Protein AF-A0A3P1T849-F1 (afdb_monomer)

Sequence (122 aa):
MAIVFPDSTGLSNFAYCDAMELLEKIVAGRGTWSASVALECDHKAGELSLPGMRVSHRIFGEPLWPDPAEHIQTRIHQEHFRSPGDGPRKHLGESETLMSLDRAHLRHVRCREEFVTWLRER

Nearest PDB structures (foldseek):
  6a7v-assembly1_E  TM=5.547E-01  e=4.121E-02  Mycobacterium tuberculosis H37Rv
  1v96-assembly1_A  TM=6.298E-01  e=2.803E-01  Pyrococcus horikoshii
  5h4g-assembly1_A  TM=6.150E-01  e=2.328E-01  Pyrococcus horikoshii OT3
  3zvk-assembly1_B  TM=4.863E-01  e=2.328E-01  Rickettsia felis
  5sv2-assembly1_A-2  TM=5.380E-01  e=9.654E-01  Mycobacterium tuberculosis H37Rv

Foldseek 3Di:
DAEEEQALVLVLVCLVVVNLVVVLVVRVLRAEFAPLRLVVLVVCVPPVVRVSSPCVCVSHPDYDYDDPVLVVQLVVQVVVVDDPPDDPSPSSRNSSRVSVVVVDVHHYDDPDPNVVVVVVVD

pLDDT: mean 83.34, std 13.58, range [44.62, 94.81]

Mean predicted aligned error: 6.41 Å

Structure (mmCIF, N/CA/C/O backbone):
data_AF-A0A3P1T849-F1
#
_entry.id   AF-A0A3P1T849-F1
#
loop_
_atom_site.group_PDB
_atom_site.id
_atom_site.type_symbol
_atom_site.label_atom_id
_atom_site.label_alt_id
_atom_site.label_comp_id
_atom_site.label_asym_id
_atom_site.label_entity_id
_atom_site.label_seq_id
_atom_site.pdbx_PDB_ins_code
_atom_site.Cartn_x
_atom_site.Cartn_y
_atom_site.Cartn_z
_atom_site.occupancy
_atom_site.B_iso_or_equiv
_atom_site.auth_seq_id
_atom_site.auth_comp_id
_atom_site.auth_asym_id
_atom_site.auth_atom_id
_atom_site.pdbx_PDB_model_num
ATOM 1 N N . MET A 1 1 ? -15.841 -12.085 -5.155 1.00 57.00 1 MET A N 1
ATOM 2 C CA . MET A 1 1 ? -15.438 -10.833 -5.837 1.00 57.00 1 MET A CA 1
ATOM 3 C C . MET A 1 1 ? -14.844 -9.912 -4.784 1.00 57.00 1 MET A C 1
ATOM 5 O O . MET A 1 1 ? -15.530 -9.669 -3.796 1.00 57.00 1 MET A O 1
ATOM 9 N N . ALA A 1 2 ? -13.587 -9.496 -4.948 1.00 65.25 2 ALA A N 1
ATOM 10 C CA . ALA A 1 2 ? -12.832 -8.732 -3.950 1.00 65.25 2 ALA A CA 1
ATOM 11 C C . ALA A 1 2 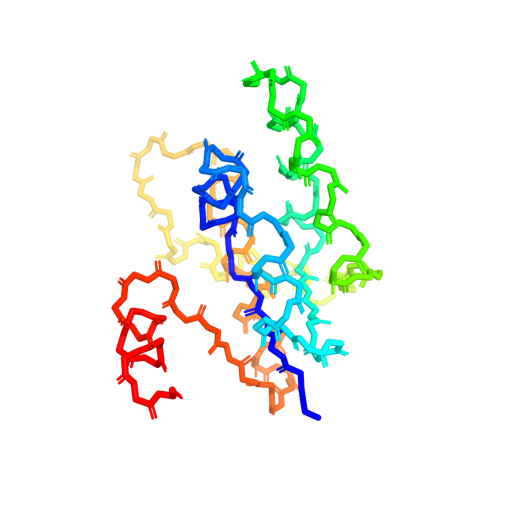? -12.590 -7.281 -4.405 1.00 65.25 2 ALA A C 1
ATOM 13 O O . ALA A 1 2 ? -12.603 -7.002 -5.607 1.00 65.25 2 ALA A O 1
ATOM 14 N N . ILE A 1 3 ? -12.417 -6.392 -3.427 1.00 71.44 3 ILE A N 1
ATOM 15 C CA . ILE A 1 3 ? -12.021 -4.989 -3.569 1.00 71.44 3 ILE A CA 1
ATOM 16 C C . ILE A 1 3 ? -10.499 -4.923 -3.474 1.00 71.44 3 ILE A C 1
ATOM 18 O O . ILE A 1 3 ? -9.951 -5.344 -2.458 1.00 71.44 3 ILE A O 1
ATOM 22 N N . VAL A 1 4 ? -9.840 -4.369 -4.491 1.00 69.69 4 VAL A N 1
ATOM 23 C CA . VAL A 1 4 ? -8.385 -4.147 -4.484 1.00 69.69 4 VAL A CA 1
ATOM 24 C C . VAL A 1 4 ? -8.075 -2.674 -4.216 1.00 69.69 4 VAL A C 1
ATOM 26 O O . VAL A 1 4 ? -8.656 -1.797 -4.866 1.00 69.69 4 VAL A O 1
ATOM 29 N N . PHE A 1 5 ? -7.168 -2.403 -3.273 1.00 73.62 5 PHE A N 1
ATOM 30 C CA . PHE A 1 5 ? -6.683 -1.050 -2.979 1.00 73.62 5 PHE A CA 1
ATOM 31 C C . PHE A 1 5 ? -5.421 -0.706 -3.787 1.00 73.62 5 PHE A C 1
ATOM 33 O O . PHE A 1 5 ? -4.437 -1.436 -3.679 1.00 73.62 5 PHE A O 1
ATOM 40 N N . PRO A 1 6 ? -5.431 0.405 -4.553 1.00 66.81 6 PRO A N 1
ATOM 41 C CA . PRO A 1 6 ? -4.354 0.729 -5.484 1.00 66.81 6 PRO A CA 1
ATOM 42 C C . PRO A 1 6 ? -3.154 1.439 -4.853 1.00 66.81 6 PRO A C 1
ATOM 44 O O . PRO A 1 6 ? -2.059 1.349 -5.392 1.00 66.81 6 PRO A O 1
ATOM 47 N N . ASP A 1 7 ? -3.322 2.155 -3.740 1.00 82.12 7 ASP A N 1
ATOM 48 C CA . ASP A 1 7 ? -2.222 2.883 -3.109 1.00 82.12 7 ASP A CA 1
ATOM 49 C C . ASP A 1 7 ? -2.322 2.914 -1.579 1.00 82.12 7 ASP A C 1
ATOM 51 O O . ASP A 1 7 ? -3.370 2.660 -0.977 1.00 82.12 7 ASP A O 1
ATOM 55 N N . SER A 1 8 ? -1.202 3.247 -0.936 1.00 85.81 8 SER A N 1
ATOM 56 C CA . SER A 1 8 ? -1.121 3.410 0.518 1.00 85.81 8 SER A CA 1
ATOM 57 C C . SER A 1 8 ? -1.574 4.797 0.999 1.00 85.81 8 SER A C 1
ATOM 59 O O . SER A 1 8 ? -1.631 5.045 2.206 1.00 85.81 8 SER A O 1
ATOM 61 N N . THR A 1 9 ? -1.857 5.741 0.095 1.00 86.75 9 THR A N 1
ATOM 62 C CA . THR A 1 9 ? -2.231 7.124 0.439 1.00 86.75 9 THR A CA 1
ATOM 63 C C . THR A 1 9 ? -3.645 7.179 0.999 1.00 86.75 9 THR A C 1
ATOM 65 O O . THR A 1 9 ? -3.856 7.788 2.048 1.00 86.75 9 THR A O 1
ATOM 68 N N . GLY A 1 10 ? -4.596 6.485 0.367 1.00 84.50 10 GLY A N 1
ATOM 69 C CA . GLY A 1 10 ? -5.954 6.352 0.899 1.00 84.50 10 GLY A CA 1
ATOM 70 C C . GLY A 1 10 ? -5.967 5.767 2.312 1.00 84.50 10 GLY A C 1
ATOM 71 O O . GLY A 1 10 ? -6.634 6.292 3.201 1.00 84.50 10 GLY A O 1
ATOM 72 N N . LEU A 1 11 ? -5.148 4.739 2.541 1.00 89.31 11 LEU A N 1
ATOM 73 C CA . LEU A 1 11 ? -4.993 4.088 3.846 1.00 89.31 11 LEU A CA 1
ATOM 74 C C . LEU A 1 11 ? -4.383 5.025 4.895 1.00 89.31 11 LEU A C 1
ATOM 76 O O . LEU A 1 11 ? -4.826 5.041 6.041 1.00 89.31 11 LEU A O 1
ATOM 80 N N . S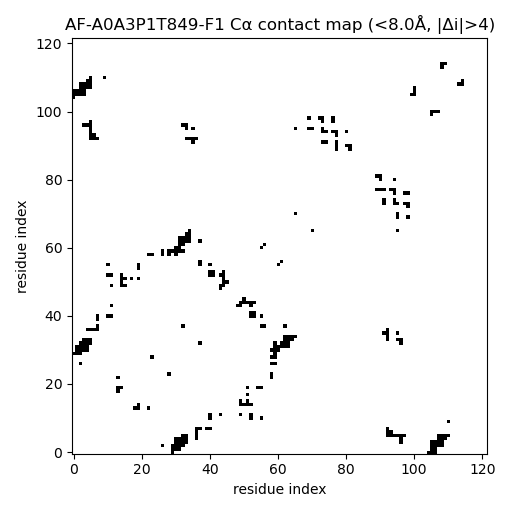ER A 1 12 ? -3.429 5.865 4.485 1.00 90.50 12 SER A N 1
ATOM 81 C CA . SER A 1 12 ? -2.832 6.881 5.363 1.00 90.50 12 SER A CA 1
ATOM 82 C C . SER A 1 12 ? -3.883 7.861 5.875 1.00 90.50 12 SER A C 1
ATOM 84 O O . SER A 1 12 ? -3.870 8.192 7.055 1.00 90.50 12 SER A O 1
ATOM 86 N N . ASN A 1 13 ? -4.838 8.270 5.034 1.00 89.81 13 ASN A N 1
ATOM 87 C CA . ASN A 1 13 ? -5.920 9.162 5.458 1.00 89.81 13 ASN A CA 1
ATOM 88 C C . ASN A 1 13 ? -6.801 8.516 6.536 1.00 89.81 13 ASN A C 1
ATOM 90 O O . ASN A 1 13 ? -7.117 9.163 7.532 1.00 89.81 13 ASN A O 1
ATOM 94 N N . PHE A 1 14 ? -7.152 7.233 6.381 1.00 91.38 14 PHE A N 1
ATOM 95 C CA . PHE A 1 14 ? -7.888 6.499 7.416 1.00 91.38 14 PHE A CA 1
ATOM 96 C C . PHE A 1 14 ? -7.115 6.421 8.724 1.00 91.38 14 PHE A C 1
ATOM 98 O O . PHE A 1 14 ? -7.687 6.663 9.784 1.00 91.38 14 PHE A O 1
ATOM 105 N N . ALA A 1 15 ? -5.820 6.124 8.650 1.00 92.06 15 ALA A N 1
ATOM 106 C CA . ALA A 1 15 ? -4.984 6.028 9.833 1.00 92.06 15 ALA A CA 1
ATOM 107 C C . ALA A 1 15 ? -4.791 7.394 10.522 1.00 92.06 15 ALA A C 1
ATOM 109 O O . ALA A 1 15 ? -4.817 7.454 11.747 1.00 92.06 15 ALA A O 1
ATOM 110 N N . TYR A 1 16 ? -4.669 8.496 9.772 1.00 92.88 16 TYR A N 1
ATOM 111 C CA . TYR A 1 16 ? -4.592 9.851 10.337 1.00 92.88 16 TYR A CA 1
ATOM 112 C C . TYR A 1 16 ? -5.877 10.288 11.041 1.00 92.88 16 TYR A C 1
ATOM 114 O O . TYR A 1 16 ? -5.817 11.018 12.027 1.00 92.88 16 TYR A O 1
ATOM 122 N N . CYS A 1 17 ? -7.032 9.852 10.542 1.00 92.19 17 CYS A N 1
ATOM 123 C CA . CYS A 1 17 ? -8.328 10.158 11.140 1.00 92.19 17 CYS A CA 1
ATOM 124 C C . CYS A 1 17 ? -8.763 9.147 12.213 1.00 92.19 17 CYS A C 1
ATOM 126 O O . CYS A 1 17 ? -9.916 9.198 12.631 1.00 92.19 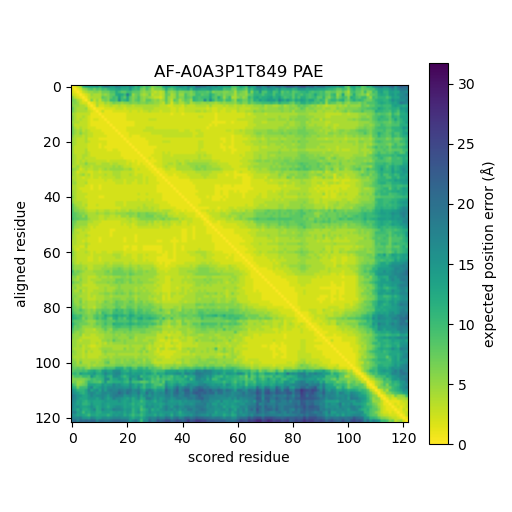17 CYS A O 1
ATOM 128 N N . ASP A 1 18 ? -7.887 8.219 12.616 1.00 93.00 18 ASP A N 1
ATOM 129 C CA . ASP A 1 18 ? -8.197 7.109 13.531 1.00 93.00 18 ASP A CA 1
ATOM 130 C C . ASP A 1 18 ? -9.445 6.302 13.108 1.00 93.00 18 ASP A C 1
ATOM 132 O O . ASP A 1 18 ? -10.240 5.812 13.906 1.00 93.00 18 ASP A O 1
ATOM 136 N N . ALA A 1 19 ? -9.643 6.180 11.794 1.00 92.75 19 ALA A N 1
ATOM 137 C CA . ALA A 1 19 ? -10.845 5.633 11.173 1.00 92.75 19 ALA A CA 1
ATOM 138 C C . ALA A 1 19 ? -10.621 4.224 10.589 1.00 92.75 19 ALA A C 1
ATOM 140 O O . ALA A 1 19 ? -11.363 3.781 9.710 1.00 92.75 19 ALA A O 1
ATOM 141 N N . MET A 1 20 ? -9.612 3.488 11.065 1.00 92.69 20 MET A N 1
ATOM 142 C CA . MET A 1 20 ? -9.295 2.143 10.556 1.00 92.69 20 MET A CA 1
ATOM 143 C C . MET A 1 20 ? -10.428 1.134 10.804 1.00 92.69 20 MET A C 1
ATOM 145 O O . MET A 1 20 ? -10.683 0.280 9.960 1.00 92.69 20 MET A O 1
ATOM 149 N N . GLU A 1 21 ? -11.174 1.261 11.904 1.00 92.88 21 GLU A N 1
ATOM 150 C CA . GLU A 1 21 ? -12.361 0.423 12.145 1.00 92.88 21 GLU A CA 1
ATOM 151 C C . GLU A 1 21 ? -13.492 0.699 11.146 1.00 92.88 21 GLU A C 1
ATOM 153 O O . GLU A 1 21 ? -14.235 -0.207 10.760 1.00 92.88 21 GLU A O 1
ATOM 158 N N . LEU A 1 22 ? -13.641 1.955 10.713 1.00 90.75 22 LEU A N 1
ATOM 159 C CA . LEU A 1 22 ? -14.594 2.308 9.666 1.00 90.75 22 LEU A CA 1
ATOM 160 C C . LEU A 1 22 ? -14.166 1.676 8.339 1.00 90.75 22 LEU A C 1
ATOM 162 O O . LEU A 1 22 ? -14.997 1.079 7.657 1.00 90.75 22 LEU A O 1
ATOM 166 N N . LEU A 1 23 ? -12.875 1.746 8.006 1.00 89.81 23 LEU A N 1
ATOM 167 C CA . LEU A 1 23 ? -12.329 1.074 6.831 1.00 89.81 23 LEU A CA 1
ATOM 168 C C . LEU A 1 23 ? -12.609 -0.438 6.866 1.00 89.81 23 LEU A C 1
ATOM 170 O O . LEU A 1 23 ? -13.074 -0.991 5.872 1.00 89.81 23 LEU A O 1
ATOM 174 N N . GLU A 1 24 ? -12.412 -1.092 8.013 1.00 91.00 24 GLU A N 1
ATOM 175 C CA . GLU A 1 24 ? -12.704 -2.519 8.204 1.00 91.00 24 GLU A CA 1
ATOM 176 C C . GLU A 1 24 ? -14.175 -2.850 7.901 1.00 91.00 24 GLU A C 1
ATOM 178 O O . GLU A 1 24 ? -14.470 -3.788 7.151 1.00 91.00 24 GLU A O 1
ATOM 183 N N . LYS A 1 25 ? -15.107 -2.024 8.393 1.00 89.75 25 LYS A N 1
ATOM 184 C CA . LYS A 1 25 ? -16.548 -2.156 8.112 1.00 89.75 25 LYS A CA 1
ATOM 185 C C . LYS A 1 25 ? -16.882 -1.958 6.634 1.00 89.75 25 LYS A C 1
ATOM 187 O O . LYS A 1 25 ? -17.738 -2.665 6.110 1.00 89.75 25 LYS A O 1
ATOM 192 N N . ILE A 1 26 ? -16.221 -1.017 5.959 1.00 85.19 26 ILE A N 1
ATOM 193 C CA . ILE A 1 26 ? -16.434 -0.739 4.530 1.00 85.19 26 ILE A CA 1
ATOM 194 C C . ILE A 1 26 ? -15.958 -1.912 3.672 1.00 85.19 26 ILE A C 1
ATOM 196 O O . ILE A 1 26 ? -16.669 -2.380 2.775 1.00 85.19 26 ILE A O 1
ATOM 200 N N . VAL A 1 27 ? -14.760 -2.408 3.974 1.00 87.12 27 VAL A N 1
ATOM 201 C CA . VAL A 1 27 ? -14.151 -3.549 3.292 1.00 87.12 27 VAL A CA 1
ATOM 202 C C . VAL A 1 27 ? -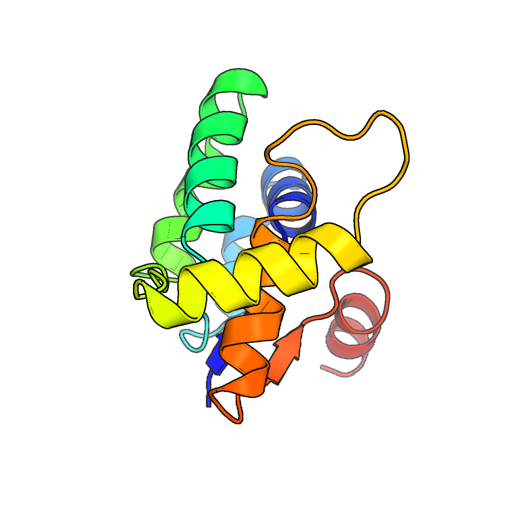14.974 -4.819 3.531 1.00 87.12 27 VAL A C 1
ATOM 204 O O . VAL A 1 27 ? -15.166 -5.612 2.602 1.00 87.12 27 VAL A O 1
ATOM 207 N N . ALA A 1 28 ? -15.527 -4.982 4.738 1.00 88.56 28 ALA A N 1
ATOM 208 C CA . ALA A 1 28 ? -16.438 -6.064 5.113 1.00 88.56 28 ALA A CA 1
ATOM 209 C C . ALA A 1 28 ? -15.891 -7.458 4.750 1.00 88.56 28 ALA A C 1
ATOM 211 O O . ALA A 1 28 ? -16.599 -8.280 4.167 1.00 88.56 28 ALA A O 1
ATOM 212 N N . GLY A 1 29 ? -14.598 -7.690 5.007 1.00 87.56 29 GLY A N 1
ATOM 213 C CA . GLY A 1 29 ? -13.914 -8.956 4.711 1.00 87.56 29 GLY A CA 1
ATOM 214 C C . GLY A 1 29 ? -13.739 -9.277 3.221 1.00 87.56 29 GLY A C 1
ATOM 215 O O . GLY A 1 29 ? -13.353 -10.389 2.875 1.00 87.56 29 GLY A O 1
ATOM 216 N N . ARG A 1 30 ? -14.029 -8.334 2.316 1.00 85.06 30 ARG A N 1
ATOM 217 C CA . ARG A 1 30 ? -13.885 -8.507 0.857 1.00 85.06 30 ARG A CA 1
ATOM 218 C C . ARG A 1 30 ? -12.652 -7.798 0.304 1.00 85.06 30 ARG A C 1
ATOM 220 O O . ARG A 1 30 ? -12.579 -7.562 -0.899 1.00 85.06 30 ARG A O 1
ATOM 227 N N . GLY A 1 31 ? -11.736 -7.401 1.176 1.00 85.62 31 GLY A N 1
A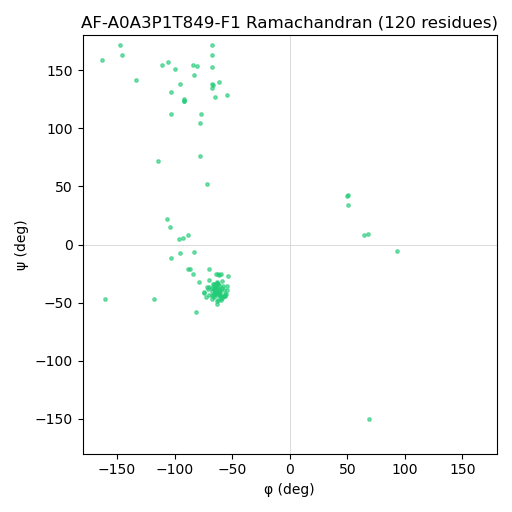TOM 228 C CA . GLY A 1 31 ? -10.541 -6.656 0.818 1.00 85.62 31 GLY A CA 1
ATOM 229 C C . GLY A 1 31 ? -9.433 -7.568 0.333 1.00 85.62 31 GLY A C 1
ATOM 230 O O . GLY A 1 31 ? -9.279 -8.687 0.808 1.00 85.62 31 GLY A O 1
ATOM 231 N N . THR A 1 32 ? -8.660 -7.057 -0.605 1.00 88.62 32 THR A N 1
ATOM 232 C CA . THR A 1 32 ? -7.321 -7.523 -0.925 1.00 88.62 32 THR A CA 1
ATOM 233 C C . THR A 1 32 ? -6.506 -6.311 -1.373 1.00 88.62 32 THR A C 1
ATOM 235 O O . THR A 1 32 ? -7.025 -5.198 -1.519 1.00 88.62 32 THR A O 1
ATOM 238 N N . TRP A 1 33 ? -5.212 -6.496 -1.546 1.00 91.25 33 TRP A N 1
ATOM 239 C CA . TRP A 1 33 ? -4.264 -5.422 -1.789 1.00 91.25 33 TRP A CA 1
ATOM 240 C C . TRP A 1 33 ? -2.973 -5.992 -2.352 1.00 91.25 33 TRP A C 1
ATOM 242 O O . TRP A 1 33 ? -2.697 -7.185 -2.213 1.00 91.25 33 TRP A O 1
ATOM 252 N N . SER A 1 34 ? -2.200 -5.143 -3.020 1.00 90.62 34 SER A N 1
ATOM 253 C CA . SER A 1 34 ? -0.938 -5.560 -3.609 1.00 90.62 34 SER A CA 1
ATOM 254 C C . SER A 1 34 ? 0.182 -5.601 -2.567 1.00 90.62 34 SER A C 1
ATOM 256 O O . SER A 1 34 ? 0.167 -4.859 -1.576 1.00 90.62 34 SER A O 1
ATOM 258 N N . ALA A 1 35 ? 1.184 -6.445 -2.809 1.00 91.38 35 ALA A N 1
ATOM 259 C CA . ALA A 1 35 ? 2.371 -6.533 -1.966 1.00 91.38 35 ALA A CA 1
ATOM 260 C C . ALA A 1 35 ? 3.074 -5.181 -1.781 1.00 91.38 35 ALA A C 1
ATOM 262 O O . ALA A 1 35 ? 3.487 -4.845 -0.669 1.00 91.38 35 ALA A O 1
ATOM 263 N N . SER A 1 36 ? 3.159 -4.361 -2.829 1.00 91.94 36 SER A N 1
ATOM 264 C CA . SER A 1 36 ? 3.767 -3.034 -2.725 1.00 91.94 36 SER A CA 1
ATOM 265 C C . SER A 1 36 ? 2.986 -2.098 -1.804 1.00 91.94 36 SER A C 1
ATOM 267 O O . SER A 1 36 ? 3.607 -1.389 -1.014 1.00 91.94 36 SER A O 1
ATOM 269 N N . VAL A 1 37 ? 1.648 -2.129 -1.826 1.00 91.06 37 VAL A N 1
ATOM 270 C CA . VAL A 1 37 ? 0.835 -1.330 -0.892 1.00 91.06 37 VAL A CA 1
ATOM 271 C C . VAL A 1 37 ? 1.052 -1.791 0.551 1.00 91.06 37 VAL A C 1
ATOM 273 O O . VAL A 1 37 ? 1.205 -0.946 1.436 1.00 91.06 37 VAL A O 1
ATOM 276 N N . ALA A 1 38 ? 1.132 -3.102 0.795 1.00 94.25 38 ALA A N 1
ATOM 277 C CA . ALA A 1 38 ? 1.420 -3.642 2.124 1.00 94.25 38 ALA A CA 1
ATOM 278 C C . ALA A 1 38 ? 2.778 -3.169 2.662 1.00 94.25 38 ALA A C 1
ATOM 280 O O . ALA A 1 38 ? 2.861 -2.632 3.771 1.00 94.25 38 ALA A O 1
ATOM 281 N N . LEU A 1 39 ? 3.825 -3.265 1.838 1.00 93.06 39 LEU A N 1
ATOM 282 C CA . LEU A 1 39 ? 5.171 -2.803 2.185 1.00 93.06 39 LEU A CA 1
ATOM 283 C C . LEU A 1 39 ? 5.223 -1.291 2.441 1.00 93.06 39 LEU A C 1
ATOM 285 O O . LEU A 1 39 ? 5.886 -0.837 3.377 1.00 93.06 39 LEU A O 1
ATOM 289 N N . GLU A 1 40 ? 4.517 -0.495 1.638 1.00 92.00 40 GLU A N 1
ATOM 290 C CA . GLU A 1 40 ? 4.411 0.948 1.861 1.00 92.00 40 GLU A CA 1
ATOM 291 C C . GLU A 1 40 ? 3.696 1.278 3.174 1.00 92.00 40 GLU A C 1
ATOM 293 O O . GLU A 1 40 ? 4.086 2.229 3.855 1.00 92.00 40 GLU A O 1
ATOM 298 N N . CYS A 1 41 ? 2.682 0.500 3.559 1.00 93.62 41 CYS A N 1
ATOM 299 C CA . CYS A 1 41 ? 1.996 0.690 4.834 1.00 93.62 41 CYS A CA 1
ATOM 300 C C . CYS A 1 41 ? 2.924 0.432 6.022 1.00 93.62 41 CYS A C 1
ATOM 302 O O . CYS A 1 41 ? 2.940 1.230 6.960 1.00 93.62 41 CYS A O 1
ATOM 304 N N . ASP A 1 42 ? 3.742 -0.621 5.967 1.00 93.69 42 ASP A N 1
ATOM 305 C CA . ASP A 1 42 ? 4.738 -0.896 7.006 1.00 93.69 42 ASP A CA 1
ATOM 306 C C . ASP A 1 42 ? 5.819 0.185 7.084 1.00 93.69 42 ASP A C 1
ATOM 308 O O . ASP A 1 42 ? 6.223 0.573 8.185 1.00 93.69 42 ASP A O 1
ATOM 312 N N . HIS A 1 43 ? 6.254 0.709 5.934 1.00 91.12 43 HIS A N 1
ATOM 313 C CA . HIS A 1 43 ? 7.212 1.812 5.880 1.00 91.12 43 HIS A CA 1
ATOM 314 C C . HIS A 1 43 ? 6.633 3.083 6.511 1.00 91.12 43 HIS A C 1
ATOM 316 O O . HIS A 1 43 ? 7.225 3.645 7.432 1.00 91.12 43 HIS A O 1
ATOM 322 N N . LYS A 1 44 ? 5.431 3.486 6.082 1.00 89.62 44 LYS A N 1
ATOM 323 C CA . LYS A 1 44 ? 4.731 4.671 6.595 1.00 89.62 44 LYS A CA 1
ATOM 324 C C . LYS A 1 44 ? 4.376 4.554 8.074 1.00 89.62 44 LYS A C 1
ATOM 326 O O . LYS A 1 44 ? 4.416 5.559 8.777 1.00 89.62 44 LYS A O 1
ATOM 331 N N . ALA A 1 45 ? 4.079 3.349 8.568 1.00 92.12 45 ALA A N 1
ATOM 332 C CA . ALA A 1 45 ? 3.838 3.125 9.990 1.00 92.12 45 ALA A CA 1
ATOM 333 C C . ALA A 1 45 ? 5.029 3.560 10.856 1.00 92.12 45 ALA A C 1
ATOM 335 O O . ALA A 1 45 ? 4.830 4.107 11.939 1.00 92.12 45 ALA A O 1
ATOM 336 N N . GLY A 1 46 ? 6.254 3.312 10.379 1.00 90.19 46 GLY A N 1
ATOM 337 C CA . GLY A 1 46 ? 7.483 3.750 11.036 1.00 90.19 46 GLY A CA 1
ATOM 338 C C . GLY A 1 46 ? 7.821 5.207 10.733 1.00 90.19 46 GLY A C 1
ATOM 339 O O . GLY A 1 46 ? 7.913 6.019 11.648 1.00 90.19 46 GLY A O 1
ATOM 340 N N . GLU A 1 47 ? 7.976 5.541 9.451 1.00 90.31 47 GLU A N 1
ATOM 341 C CA . GLU A 1 47 ? 8.454 6.851 8.988 1.00 90.31 47 GLU A CA 1
ATOM 342 C C . GLU A 1 47 ? 7.548 8.005 9.437 1.00 90.31 47 GLU A C 1
ATOM 344 O O . GLU A 1 47 ? 8.035 9.024 9.923 1.00 90.31 47 GLU A O 1
ATOM 349 N N . LEU A 1 48 ? 6.227 7.836 9.324 1.00 86.81 48 LEU A N 1
ATOM 350 C CA . LEU A 1 48 ? 5.246 8.871 9.661 1.00 86.81 48 LEU A CA 1
ATOM 351 C C . LEU A 1 48 ? 4.741 8.762 11.105 1.00 86.81 48 LEU A C 1
ATOM 353 O O . LEU A 1 48 ? 3.820 9.486 11.476 1.00 86.81 48 LEU A O 1
ATOM 357 N N . SER A 1 49 ? 5.311 7.855 11.912 1.00 89.19 49 SER A N 1
ATOM 358 C CA . SER A 1 49 ? 4.827 7.544 13.266 1.00 89.19 49 SER A CA 1
ATOM 359 C C . SER A 1 49 ? 3.317 7.262 13.301 1.00 89.19 49 SER A C 1
ATOM 361 O O . SER A 1 49 ? 2.603 7.713 14.195 1.00 89.19 49 SER A O 1
ATOM 363 N N . LEU A 1 50 ? 2.827 6.519 12.303 1.00 90.56 50 LEU A N 1
ATOM 364 C CA . LEU A 1 50 ? 1.405 6.270 12.076 1.00 90.56 50 LEU A CA 1
ATOM 365 C C . LEU A 1 50 ? 1.079 4.778 12.276 1.00 90.56 50 LEU A C 1
ATOM 367 O O . LEU A 1 50 ? 0.826 4.063 11.303 1.00 90.56 50 LEU A O 1
ATOM 371 N N . PRO A 1 51 ? 1.089 4.261 13.522 1.00 90.56 51 PRO A N 1
ATOM 372 C CA . PRO A 1 51 ? 0.968 2.825 13.796 1.00 90.56 51 PRO A CA 1
ATOM 373 C C . PRO A 1 51 ? -0.341 2.217 13.276 1.00 90.56 51 PRO A C 1
ATOM 375 O O . PRO A 1 51 ? -0.365 1.033 12.935 1.00 90.56 51 PRO A O 1
ATOM 378 N N . GLY A 1 52 ? -1.396 3.031 13.131 1.00 91.06 52 GLY A N 1
ATOM 379 C CA . GLY A 1 52 ? -2.670 2.641 12.521 1.00 91.06 52 GLY A CA 1
ATOM 380 C C . GLY A 1 52 ? -2.521 2.036 11.122 1.00 91.06 52 GLY A C 1
ATOM 381 O O . GLY A 1 52 ? -3.295 1.157 10.758 1.00 91.06 52 GLY A O 1
ATOM 382 N N . MET A 1 53 ? -1.468 2.386 10.375 1.00 93.81 53 MET A N 1
ATOM 383 C CA . MET A 1 53 ? -1.179 1.790 9.065 1.00 93.81 53 MET A CA 1
ATOM 384 C C . MET A 1 53 ? -0.997 0.268 9.122 1.00 93.81 53 MET A C 1
ATOM 386 O O . MET A 1 53 ? -1.381 -0.421 8.176 1.00 93.81 53 MET A O 1
ATOM 390 N N . ARG A 1 54 ? -0.484 -0.278 10.236 1.00 94.81 54 ARG A N 1
ATOM 391 C CA . ARG A 1 54 ? -0.309 -1.732 10.407 1.00 94.81 54 ARG A CA 1
ATOM 392 C C . ARG A 1 54 ? -1.633 -2.476 10.566 1.00 94.81 54 ARG A C 1
ATOM 394 O O . ARG A 1 54 ? -1.690 -3.666 10.276 1.00 94.81 54 ARG A O 1
ATOM 401 N N . VAL A 1 55 ? -2.707 -1.787 10.964 1.00 94.31 55 VAL A N 1
ATOM 402 C CA . VAL A 1 55 ? -4.058 -2.372 11.043 1.00 94.31 55 VAL A CA 1
ATOM 403 C C . VAL A 1 55 ? -4.546 -2.819 9.660 1.00 94.31 55 VAL A C 1
ATOM 405 O O . VAL A 1 55 ? -5.318 -3.770 9.568 1.00 94.31 55 VAL A O 1
ATOM 408 N N . SER A 1 56 ? -4.036 -2.217 8.579 1.00 93.31 56 SER A N 1
ATOM 409 C CA . SER A 1 56 ? -4.372 -2.591 7.198 1.00 93.31 56 SER A CA 1
ATOM 410 C C . SER A 1 56 ? -4.136 -4.078 6.910 1.00 93.31 56 SER A C 1
ATOM 412 O O . SER A 1 56 ? -4.960 -4.695 6.241 1.00 93.31 56 SER A O 1
ATOM 414 N N . HIS A 1 57 ? -3.095 -4.691 7.491 1.00 94.31 57 HIS A N 1
ATOM 415 C CA . HIS A 1 57 ? -2.835 -6.134 7.354 1.00 94.31 57 HIS A CA 1
ATOM 416 C C . HIS A 1 57 ? -3.997 -6.993 7.860 1.00 94.31 57 HIS A C 1
ATOM 418 O O . HIS A 1 57 ? -4.350 -7.992 7.242 1.00 94.31 57 HIS A O 1
ATOM 424 N N . ARG A 1 58 ? -4.652 -6.583 8.951 1.00 94.06 58 ARG A N 1
ATOM 425 C CA . ARG A 1 58 ? -5.840 -7.278 9.467 1.00 94.06 58 ARG A CA 1
ATOM 426 C C . ARG A 1 58 ? -7.050 -7.100 8.546 1.00 94.06 58 ARG A C 1
ATOM 428 O O . ARG A 1 58 ? -7.833 -8.029 8.396 1.00 94.06 58 ARG A O 1
ATOM 435 N N . ILE A 1 59 ? -7.201 -5.918 7.946 1.00 92.25 59 ILE A N 1
ATOM 436 C CA . ILE A 1 59 ? -8.365 -5.554 7.120 1.00 92.25 59 ILE A CA 1
ATOM 437 C C . ILE A 1 59 ? -8.327 -6.235 5.746 1.00 92.25 59 ILE A C 1
ATOM 439 O O . ILE A 1 59 ? -9.361 -6.688 5.252 1.00 92.25 59 ILE A O 1
ATOM 443 N N . PHE A 1 60 ? -7.150 -6.278 5.121 1.00 91.25 60 PHE A N 1
ATOM 444 C CA . PHE A 1 60 ? -6.977 -6.767 3.750 1.00 91.25 60 PHE A CA 1
ATOM 445 C C . PHE A 1 60 ? -6.378 -8.174 3.669 1.00 91.25 60 PHE A C 1
ATOM 447 O O . PHE A 1 60 ? -6.420 -8.783 2.602 1.00 91.25 60 PHE A O 1
ATOM 454 N N . GLY A 1 61 ? -5.864 -8.703 4.782 1.00 92.06 61 GLY A N 1
ATOM 455 C CA . GLY A 1 61 ? -5.280 -10.037 4.848 1.00 92.06 61 GLY A CA 1
ATOM 456 C C . GLY A 1 61 ? -3.965 -10.151 4.079 1.00 92.06 61 GLY A C 1
ATOM 457 O O . GLY A 1 61 ? -3.210 -9.185 3.953 1.00 92.06 61 GLY A O 1
ATOM 458 N N . GLU A 1 62 ? -3.692 -11.354 3.574 1.00 91.69 62 GLU A N 1
ATOM 459 C CA . GLU A 1 62 ? -2.461 -11.649 2.839 1.00 91.69 62 GLU A CA 1
ATOM 460 C C . GLU A 1 62 ? -2.405 -10.853 1.520 1.00 91.69 62 GLU A C 1
ATOM 462 O O . GLU A 1 62 ? -3.361 -10.900 0.734 1.00 91.69 62 GLU A O 1
ATOM 467 N N . PRO A 1 63 ? -1.316 -10.110 1.260 1.00 92.06 63 PRO A N 1
ATOM 468 C CA . PRO A 1 63 ? -1.165 -9.371 0.018 1.00 92.06 63 PRO A CA 1
ATOM 469 C C . PRO A 1 63 ? -1.003 -10.274 -1.208 1.00 92.06 63 PRO A C 1
ATOM 471 O O . PRO A 1 63 ? -0.472 -11.383 -1.153 1.00 92.06 63 PRO A O 1
ATOM 474 N N . LEU A 1 64 ? -1.419 -9.741 -2.355 1.00 89.25 64 LEU A N 1
ATOM 475 C CA . LEU A 1 64 ? -1.190 -10.353 -3.656 1.00 89.25 64 LEU A CA 1
ATOM 476 C C . LEU A 1 64 ? 0.255 -10.101 -4.082 1.00 89.25 64 LEU A C 1
ATOM 478 O O . LEU A 1 64 ? 0.653 -8.964 -4.355 1.00 89.25 64 LEU A O 1
ATOM 482 N N . TRP A 1 65 ? 1.025 -11.182 -4.135 1.00 89.69 65 TRP A N 1
ATOM 483 C CA . TRP A 1 65 ? 2.395 -11.174 -4.624 1.00 89.69 65 TRP A CA 1
ATOM 484 C C . TRP A 1 65 ? 2.417 -11.497 -6.117 1.00 89.69 65 TRP A C 1
ATOM 486 O O . TRP A 1 65 ? 1.930 -12.565 -6.493 1.00 89.69 65 TRP A O 1
ATOM 496 N N . PRO A 1 66 ? 2.988 -10.621 -6.962 1.00 86.69 66 PRO A N 1
ATOM 497 C CA . PRO A 1 66 ? 3.113 -10.911 -8.379 1.00 86.69 66 PRO A CA 1
ATOM 498 C C . PRO A 1 66 ? 4.102 -12.060 -8.623 1.00 86.69 66 PRO A C 1
ATOM 500 O O . PRO A 1 66 ? 5.213 -12.069 -8.084 1.00 86.69 66 PRO A O 1
ATOM 503 N N . ASP A 1 67 ? 3.722 -12.997 -9.486 1.00 89.81 67 ASP A N 1
ATOM 504 C CA . ASP A 1 67 ? 4.627 -13.968 -10.098 1.00 89.81 67 ASP A CA 1
ATOM 505 C C . ASP A 1 67 ? 5.617 -13.279 -11.076 1.00 89.81 67 ASP A C 1
ATOM 507 O O . ASP A 1 67 ? 5.496 -12.083 -11.363 1.00 89.81 67 ASP A O 1
ATOM 511 N N . PRO A 1 68 ? 6.642 -13.976 -11.605 1.00 90.31 68 PRO A N 1
ATOM 512 C CA . PRO A 1 68 ? 7.621 -13.342 -12.490 1.00 90.31 68 PRO A CA 1
ATOM 513 C C . PRO A 1 68 ? 7.032 -12.692 -13.754 1.00 90.31 68 PRO A C 1
ATOM 515 O O . PRO A 1 68 ? 7.529 -11.651 -14.186 1.00 90.31 68 PRO A O 1
ATOM 518 N N . ALA A 1 69 ? 5.985 -13.270 -14.353 1.00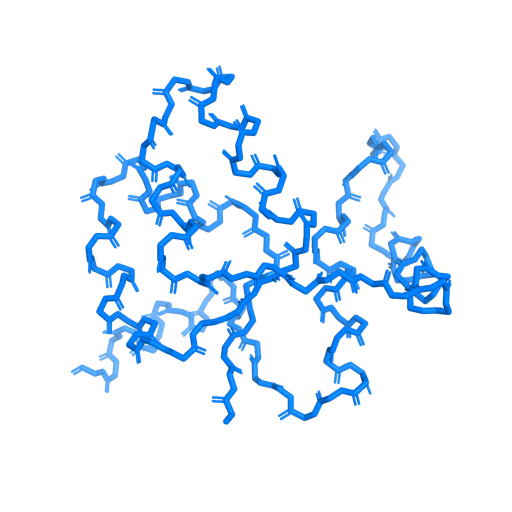 88.50 69 ALA A N 1
ATOM 519 C CA . ALA A 1 69 ? 5.341 -12.703 -15.538 1.00 88.50 69 ALA A CA 1
ATOM 520 C C . ALA A 1 69 ? 4.489 -11.481 -15.165 1.00 88.50 69 ALA A C 1
ATOM 522 O O . ALA A 1 69 ? 4.534 -10.450 -15.842 1.00 88.50 69 ALA A O 1
ATOM 523 N N . GLU A 1 70 ? 3.779 -11.569 -14.044 1.00 90.06 70 GLU A N 1
ATOM 524 C CA . GLU A 1 70 ? 3.044 -10.457 -13.442 1.00 90.06 70 GLU A CA 1
ATOM 525 C C . GLU A 1 70 ? 3.968 -9.302 -13.045 1.00 90.06 70 GLU A C 1
ATOM 527 O O . GLU A 1 70 ? 3.602 -8.134 -13.193 1.00 90.06 70 GLU A O 1
ATOM 532 N N . HIS A 1 71 ? 5.194 -9.595 -12.604 1.00 90.94 71 HIS A N 1
ATOM 533 C CA . HIS A 1 71 ? 6.183 -8.571 -12.288 1.00 90.94 71 HIS A CA 1
ATOM 534 C C . HIS A 1 71 ? 6.585 -7.782 -13.536 1.00 90.94 71 HIS A C 1
ATOM 536 O O . HIS A 1 71 ? 6.682 -6.558 -13.480 1.00 90.94 71 HIS A O 1
ATOM 542 N N . ILE A 1 72 ? 6.774 -8.455 -14.676 1.00 91.06 72 ILE A N 1
ATOM 543 C CA . ILE A 1 72 ? 7.080 -7.785 -15.948 1.00 91.06 72 ILE A CA 1
ATOM 544 C C . ILE A 1 72 ? 5.923 -6.864 -16.350 1.00 91.06 72 ILE A C 1
ATOM 546 O O . ILE A 1 72 ? 6.157 -5.691 -16.635 1.00 91.06 72 ILE A O 1
ATOM 550 N N . GLN A 1 73 ? 4.680 -7.355 -16.305 1.00 90.69 73 GLN A N 1
ATOM 551 C CA . GLN A 1 73 ? 3.499 -6.538 -16.622 1.00 90.69 73 GLN A CA 1
ATOM 552 C C . GLN A 1 73 ? 3.349 -5.347 -15.673 1.00 90.69 73 GLN A C 1
ATOM 554 O O . GLN A 1 73 ? 3.140 -4.219 -16.111 1.00 90.69 73 GLN A O 1
ATOM 559 N N . THR A 1 74 ? 3.575 -5.564 -14.377 1.00 91.44 74 THR A N 1
ATOM 560 C CA . THR A 1 74 ? 3.615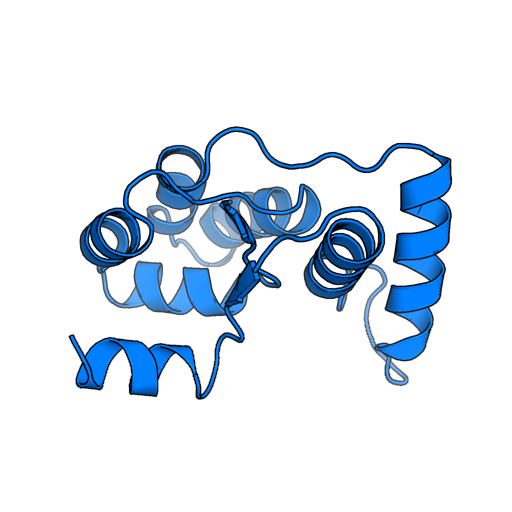 -4.497 -13.371 1.00 91.44 74 THR A CA 1
ATOM 561 C C . THR A 1 74 ? 4.626 -3.412 -13.747 1.00 91.44 74 THR A C 1
ATOM 563 O O . THR A 1 74 ? 4.324 -2.229 -13.619 1.00 91.44 74 THR A O 1
ATOM 566 N N . ARG A 1 75 ? 5.822 -3.773 -14.233 1.00 92.94 75 ARG A N 1
ATOM 567 C CA . ARG A 1 75 ? 6.823 -2.781 -14.664 1.00 92.94 75 ARG A CA 1
ATOM 568 C C . ARG A 1 75 ? 6.391 -2.016 -15.905 1.00 92.94 75 ARG A C 1
ATOM 570 O O . ARG A 1 75 ? 6.572 -0.803 -15.931 1.00 92.94 75 ARG A O 1
ATOM 577 N N . ILE A 1 76 ? 5.779 -2.692 -16.874 1.00 92.38 76 ILE A N 1
ATOM 578 C CA . ILE A 1 76 ? 5.226 -2.048 -18.072 1.00 92.38 76 ILE A CA 1
ATOM 579 C C . ILE A 1 76 ? 4.155 -1.022 -17.672 1.00 92.38 76 ILE A C 1
ATOM 581 O O . ILE A 1 76 ? 4.190 0.118 -18.135 1.00 92.38 76 ILE A O 1
ATOM 585 N N . HIS A 1 77 ? 3.240 -1.376 -16.765 1.00 91.31 77 HIS A N 1
ATOM 586 C CA . HIS A 1 77 ? 2.253 -0.433 -16.228 1.00 91.31 77 HIS A CA 1
ATOM 587 C C . HIS A 1 77 ? 2.912 0.725 -15.473 1.00 91.31 77 HIS A C 1
ATOM 589 O O . HIS A 1 77 ? 2.544 1.882 -15.668 1.00 91.31 77 HIS A O 1
ATOM 595 N N . GLN A 1 78 ? 3.936 0.439 -14.668 1.00 92.94 78 GLN A N 1
ATOM 596 C CA . GLN A 1 78 ? 4.650 1.461 -13.907 1.00 92.94 78 GLN A CA 1
ATOM 597 C C . GLN A 1 78 ? 5.324 2.492 -14.815 1.00 92.94 78 GLN A C 1
ATOM 599 O O . GLN A 1 78 ? 5.324 3.679 -14.495 1.00 92.94 78 GLN A O 1
ATOM 604 N N . GLU A 1 79 ? 5.879 2.069 -15.951 1.00 92.38 79 GLU A N 1
ATOM 605 C CA . GLU A 1 79 ? 6.449 2.986 -16.943 1.00 92.38 79 GLU A CA 1
ATOM 606 C C . GLU A 1 79 ? 5.407 3.942 -17.527 1.00 92.38 79 GLU A C 1
ATOM 608 O O . GLU A 1 79 ? 5.730 5.105 -17.750 1.00 92.38 79 GLU A O 1
ATOM 613 N N . HIS A 1 80 ? 4.157 3.501 -17.690 1.00 90.62 80 HIS A N 1
ATOM 614 C CA . HIS A 1 80 ? 3.074 4.367 -18.164 1.00 90.62 80 HIS A CA 1
ATOM 615 C C . HIS A 1 80 ? 2.650 5.421 -17.133 1.00 90.62 80 HIS A C 1
ATOM 617 O O . HIS A 1 80 ? 2.213 6.503 -17.519 1.00 90.62 80 HIS A O 1
ATOM 623 N N . PHE A 1 81 ? 2.763 5.129 -15.834 1.00 86.00 81 PHE A N 1
ATOM 624 C CA . PHE A 1 81 ? 2.380 6.071 -14.775 1.00 86.00 81 PHE A CA 1
ATOM 625 C C . PHE A 1 81 ? 3.488 7.043 -14.372 1.00 86.00 81 PHE A C 1
ATOM 627 O O . PHE A 1 81 ? 3.203 8.091 -13.794 1.00 86.00 81 PHE A O 1
ATOM 634 N N . ARG A 1 82 ? 4.749 6.713 -14.655 1.00 90.94 82 ARG A N 1
ATOM 635 C CA . ARG A 1 82 ? 5.895 7.522 -14.235 1.00 90.94 82 ARG A CA 1
ATOM 636 C C . ARG A 1 82 ? 5.943 8.875 -14.933 1.00 90.94 82 ARG A C 1
ATOM 638 O O . ARG A 1 82 ? 5.808 8.989 -16.148 1.00 90.94 82 ARG A O 1
ATOM 645 N N . SER A 1 83 ? 6.274 9.887 -14.147 1.00 90.81 83 SER A N 1
ATOM 646 C CA . SER A 1 83 ? 6.696 11.202 -14.611 1.00 90.81 83 SER A CA 1
ATOM 647 C C . SER A 1 83 ? 8.212 11.384 -14.432 1.00 90.81 83 SER A C 1
ATOM 649 O O . SER A 1 83 ? 8.832 10.721 -13.593 1.00 90.81 83 SER A O 1
ATOM 651 N N . PRO A 1 84 ? 8.854 12.288 -15.197 1.00 90.38 84 PRO A N 1
ATOM 652 C CA . PRO A 1 84 ? 10.260 12.619 -14.985 1.00 90.38 84 PRO A CA 1
ATOM 653 C C . PRO A 1 84 ? 10.533 13.046 -13.535 1.00 90.38 84 PRO A C 1
ATOM 655 O O . PRO A 1 84 ? 9.865 13.933 -13.009 1.00 90.38 84 PRO A O 1
ATOM 658 N N . GLY A 1 85 ? 11.533 12.428 -12.902 1.00 89.00 85 GLY A N 1
ATOM 659 C CA . GLY A 1 85 ? 11.908 12.693 -11.506 1.00 89.00 85 GLY A CA 1
ATOM 660 C C . GLY A 1 85 ? 11.260 11.767 -10.471 1.00 89.00 85 GLY A C 1
ATOM 661 O O . GLY A 1 85 ? 11.646 11.817 -9.303 1.00 89.00 85 GLY A O 1
ATOM 662 N N . ASP A 1 86 ? 10.337 10.890 -10.874 1.00 89.19 86 ASP A N 1
ATOM 663 C CA . ASP A 1 86 ? 9.758 9.905 -9.964 1.00 89.19 86 ASP A CA 1
ATOM 664 C C . ASP A 1 86 ? 10.781 8.861 -9.499 1.00 89.19 86 ASP A C 1
ATOM 666 O O . ASP A 1 86 ? 11.567 8.308 -10.272 1.00 89.19 86 ASP A O 1
ATOM 670 N N . GLY A 1 87 ? 10.739 8.555 -8.201 1.00 87.62 87 GLY A N 1
ATOM 671 C CA . GLY A 1 87 ? 11.583 7.530 -7.597 1.00 87.62 87 GLY A CA 1
ATOM 672 C C . GLY A 1 87 ? 11.237 6.107 -8.070 1.00 87.62 87 GLY A C 1
ATOM 673 O O . GLY A 1 87 ? 10.128 5.836 -8.532 1.00 87.62 87 GLY A O 1
ATOM 674 N N . PRO A 1 88 ? 12.142 5.132 -7.873 1.00 86.00 88 PRO A N 1
ATOM 675 C CA . PRO A 1 88 ? 12.014 3.784 -8.440 1.00 86.00 88 PRO A CA 1
ATOM 676 C C . PRO A 1 88 ? 10.775 2.999 -7.967 1.00 86.00 88 PRO A C 1
ATOM 678 O O . PRO A 1 88 ? 10.294 2.115 -8.681 1.00 86.00 88 PRO A O 1
ATOM 681 N N . ARG A 1 89 ? 10.247 3.313 -6.777 1.00 87.44 89 ARG A N 1
ATOM 682 C CA . ARG A 1 89 ? 9.054 2.670 -6.191 1.00 87.44 89 ARG A CA 1
ATOM 683 C C . ARG A 1 89 ? 7.750 3.431 -6.442 1.00 87.44 89 ARG A C 1
ATOM 685 O O . ARG A 1 89 ? 6.686 2.915 -6.128 1.00 87.44 89 ARG A O 1
ATOM 692 N N . LYS A 1 90 ? 7.810 4.636 -7.014 1.00 88.00 90 LYS A N 1
ATOM 693 C CA . LYS A 1 90 ? 6.617 5.444 -7.274 1.00 88.00 90 LYS A CA 1
ATOM 694 C C . LYS A 1 90 ? 5.673 4.705 -8.233 1.00 88.00 90 LYS A C 1
ATOM 696 O O . LYS A 1 90 ? 6.147 4.066 -9.172 1.00 88.00 90 LYS A O 1
ATOM 701 N N . HIS A 1 91 ? 4.366 4.777 -7.980 1.00 89.38 91 HIS A N 1
ATOM 702 C CA . HIS A 1 91 ? 3.302 4.125 -8.761 1.00 89.38 91 HIS A CA 1
ATOM 703 C C . HIS A 1 91 ? 3.315 2.587 -8.745 1.00 89.38 91 HIS A C 1
ATOM 705 O O . HIS A 1 91 ? 2.553 1.961 -9.480 1.00 89.38 91 HIS A O 1
ATOM 711 N N . LEU A 1 92 ? 4.151 1.942 -7.921 1.00 89.12 92 LEU A N 1
ATOM 712 C CA . LEU A 1 92 ? 4.280 0.483 -7.950 1.00 89.12 92 LEU A CA 1
ATOM 713 C C . LEU A 1 92 ? 3.007 -0.227 -7.460 1.00 89.12 92 LEU A C 1
ATOM 715 O O . LEU A 1 92 ? 2.550 -1.149 -8.128 1.00 89.12 92 LEU A O 1
ATOM 719 N N . GLY A 1 93 ? 2.388 0.242 -6.369 1.00 85.62 93 GLY A N 1
ATOM 720 C CA . GLY A 1 93 ? 1.115 -0.310 -5.881 1.00 85.62 93 GLY A CA 1
ATOM 721 C C . GLY A 1 93 ? -0.028 -0.191 -6.896 1.00 85.62 93 GLY A C 1
ATOM 722 O O . GLY A 1 93 ? -0.763 -1.152 -7.131 1.00 85.62 93 GLY A O 1
ATOM 723 N N . GLU A 1 94 ? -0.124 0.958 -7.573 1.00 87.06 94 GLU A N 1
ATOM 724 C CA . GLU A 1 94 ? -1.149 1.211 -8.595 1.00 87.06 94 GLU A CA 1
ATOM 725 C C . GLU A 1 94 ? -0.945 0.289 -9.805 1.00 87.06 94 GLU A C 1
ATOM 727 O O . GLU A 1 94 ? -1.904 -0.248 -10.359 1.00 87.06 94 GLU A O 1
ATOM 732 N N . SER A 1 95 ? 0.317 0.048 -10.165 1.00 90.62 95 SER A N 1
ATOM 733 C CA . SER A 1 95 ? 0.715 -0.817 -11.280 1.00 90.62 95 SER A CA 1
ATOM 734 C C . SER A 1 95 ? 0.453 -2.298 -11.009 1.00 90.62 95 SER A C 1
ATOM 736 O O . SER A 1 95 ? -0.056 -2.999 -11.884 1.00 90.62 95 SER A O 1
ATOM 738 N N . GLU A 1 96 ? 0.768 -2.779 -9.801 1.00 88.88 96 GLU A N 1
ATOM 739 C CA . GLU A 1 96 ? 0.463 -4.154 -9.375 1.00 88.88 96 GLU A CA 1
ATOM 740 C C . GLU A 1 96 ? -1.045 -4.379 -9.284 1.00 88.88 96 GLU A C 1
ATOM 742 O O . GLU A 1 96 ? -1.557 -5.439 -9.652 1.00 88.88 96 GLU A O 1
ATOM 747 N N . THR A 1 97 ? -1.767 -3.364 -8.814 1.00 86.38 97 THR A N 1
ATOM 748 C CA . THR A 1 97 ? -3.224 -3.408 -8.761 1.00 86.38 97 THR A CA 1
ATOM 749 C C . THR A 1 97 ? -3.803 -3.506 -10.163 1.00 86.38 97 THR A C 1
ATOM 751 O O . THR A 1 97 ? -4.602 -4.405 -10.402 1.00 86.38 97 THR A O 1
ATOM 754 N N . LEU A 1 98 ? -3.365 -2.666 -11.108 1.00 86.50 98 LEU A N 1
ATOM 755 C CA . LEU A 1 98 ? -3.812 -2.744 -12.502 1.00 86.50 98 LEU A CA 1
ATOM 756 C C . LEU A 1 98 ? -3.507 -4.112 -13.122 1.00 86.50 98 LEU A C 1
ATOM 758 O O . LEU A 1 98 ? -4.398 -4.730 -13.690 1.00 86.50 98 LEU A O 1
ATOM 762 N N . MET A 1 99 ? -2.296 -4.633 -12.920 1.00 89.25 99 MET A N 1
ATOM 763 C CA . MET A 1 99 ? -1.930 -5.975 -13.379 1.00 89.25 99 MET A CA 1
ATOM 764 C C . MET A 1 99 ? -2.883 -7.047 -12.821 1.00 89.25 99 MET A C 1
ATOM 766 O O . MET A 1 99 ? -3.370 -7.900 -13.565 1.00 89.25 99 MET A O 1
ATOM 770 N N . SER A 1 100 ? -3.210 -6.970 -11.528 1.00 83.75 100 SER A N 1
ATOM 771 C CA . SER A 1 100 ? -4.138 -7.912 -10.888 1.00 83.75 100 SER A CA 1
ATOM 772 C C . SER A 1 100 ? -5.551 -7.818 -11.481 1.00 83.75 100 SER A C 1
ATOM 774 O O . SER A 1 100 ? -6.235 -8.834 -11.599 1.00 83.75 100 SER A O 1
ATOM 776 N N . LEU A 1 101 ? -5.992 -6.615 -11.871 1.00 82.38 101 LEU A N 1
ATOM 777 C CA . LEU A 1 101 ? -7.272 -6.383 -12.554 1.00 82.38 101 LEU A CA 1
ATOM 778 C C . LEU A 1 101 ? -7.266 -6.893 -14.001 1.00 82.38 101 LEU A C 1
ATOM 780 O O . LEU A 1 101 ? -8.273 -7.417 -14.469 1.00 82.38 101 LEU A O 1
ATOM 784 N N . ASP A 1 102 ? -6.150 -6.768 -14.714 1.00 83.44 102 ASP A N 1
ATOM 785 C CA . ASP A 1 102 ? -6.041 -7.294 -16.077 1.00 83.44 102 ASP A CA 1
ATOM 786 C C . ASP A 1 102 ? -6.118 -8.824 -16.080 1.00 83.44 102 ASP A C 1
ATOM 788 O O . ASP A 1 102 ? -6.720 -9.430 -16.970 1.00 83.44 102 ASP A O 1
ATOM 792 N N . ARG A 1 103 ? -5.555 -9.463 -15.046 1.00 79.38 103 ARG A N 1
ATOM 793 C CA . ARG A 1 103 ? -5.586 -10.921 -14.894 1.00 79.38 103 ARG A CA 1
ATOM 794 C C . ARG A 1 103 ? -6.920 -11.439 -14.356 1.00 79.38 103 ARG A C 1
ATOM 796 O O . ARG A 1 103 ? -7.321 -12.556 -14.686 1.00 79.38 103 ARG A O 1
ATOM 803 N N . ALA A 1 104 ? -7.599 -10.670 -13.510 1.00 69.50 104 ALA A N 1
ATOM 804 C CA . ALA A 1 104 ? -8.776 -11.126 -12.784 1.00 69.50 104 ALA A CA 1
ATOM 805 C C . ALA A 1 104 ? -9.915 -10.104 -12.849 1.00 69.50 104 ALA A C 1
ATOM 807 O O . ALA A 1 104 ? -9.704 -8.912 -12.697 1.00 69.50 104 ALA A O 1
ATOM 808 N N . HIS A 1 105 ? -11.164 -10.563 -12.978 1.00 66.19 105 HIS A N 1
ATOM 809 C CA . HIS A 1 105 ? -12.365 -9.706 -12.950 1.00 66.19 105 HIS A CA 1
ATOM 810 C C . HIS A 1 105 ? -12.679 -9.159 -11.537 1.00 66.19 105 HIS A C 1
ATOM 812 O O . HIS A 1 105 ? -13.772 -9.340 -10.991 1.00 66.19 105 HIS A O 1
ATOM 818 N N . LEU A 1 106 ? -11.692 -8.540 -10.900 1.00 64.62 106 LEU A N 1
ATOM 819 C CA . LEU A 1 106 ? -11.775 -7.918 -9.589 1.00 64.62 106 LEU A CA 1
ATOM 820 C C . LEU A 1 106 ? -12.322 -6.491 -9.726 1.00 64.62 106 LEU A C 1
ATOM 822 O O . LEU A 1 106 ? -12.206 -5.857 -10.774 1.00 64.62 106 LEU A O 1
ATOM 826 N N . ARG A 1 107 ? -12.950 -5.976 -8.663 1.00 60.81 107 ARG A N 1
ATOM 827 C CA . ARG A 1 107 ? -13.365 -4.567 -8.616 1.00 60.81 107 ARG A CA 1
ATOM 828 C C . ARG A 1 107 ? -12.291 -3.764 -7.899 1.00 60.81 107 ARG A C 1
ATOM 830 O O . ARG A 1 107 ? -11.784 -4.188 -6.863 1.00 60.81 107 ARG A O 1
ATOM 837 N N . HIS A 1 108 ? -11.980 -2.590 -8.427 1.00 62.81 108 HIS A N 1
ATOM 838 C CA . HIS A 1 108 ? -11.079 -1.646 -7.781 1.00 62.81 108 HIS A CA 1
ATOM 839 C C . HIS A 1 108 ? -11.876 -0.559 -7.062 1.00 62.81 108 HIS A C 1
ATOM 841 O O . HIS A 1 108 ? -12.987 -0.226 -7.473 1.00 62.81 108 HIS A O 1
ATOM 847 N N . VAL A 1 109 ? -11.308 -0.007 -5.990 1.00 57.66 109 VAL A N 1
ATOM 848 C CA . VAL A 1 109 ? -11.796 1.238 -5.384 1.00 57.66 109 VAL A CA 1
ATOM 849 C C . VAL A 1 109 ? -10.851 2.352 -5.804 1.00 57.66 109 VAL A C 1
ATOM 851 O O . VAL A 1 109 ? -9.688 2.383 -5.395 1.00 57.66 109 VAL A O 1
ATOM 854 N N . ARG A 1 110 ? -11.341 3.281 -6.632 1.00 55.50 110 ARG A N 1
ATOM 855 C CA . ARG A 1 110 ? -10.571 4.464 -7.010 1.00 55.50 110 ARG A CA 1
ATOM 856 C C . ARG A 1 110 ? -10.626 5.473 -5.867 1.00 55.50 110 ARG A C 1
ATOM 858 O O . ARG A 1 110 ? -11.642 6.125 -5.618 1.00 55.50 110 ARG A O 1
ATOM 865 N N . CYS A 1 111 ? -9.523 5.581 -5.134 1.00 50.75 111 CYS A N 1
ATOM 866 C CA . CYS A 1 111 ? -9.442 6.409 -3.940 1.00 50.75 111 CYS A CA 1
ATOM 867 C C . CYS A 1 111 ? -9.284 7.895 -4.310 1.00 50.75 111 CYS A C 1
ATOM 869 O O . CYS A 1 111 ? -8.184 8.430 -4.243 1.00 50.75 111 CYS A O 1
ATOM 871 N N . ARG A 1 112 ? -10.372 8.557 -4.735 1.00 44.62 112 ARG A N 1
ATOM 872 C CA . ARG A 1 112 ? -10.531 10.028 -4.667 1.00 44.62 112 ARG A CA 1
ATOM 873 C C . ARG A 1 112 ? -11.988 10.489 -4.771 1.00 44.62 112 ARG A C 1
ATOM 875 O O . ARG A 1 112 ? -12.406 11.273 -3.932 1.00 44.62 112 ARG A O 1
ATOM 882 N N . GLU A 1 113 ? -12.772 9.977 -5.718 1.00 44.66 113 GLU A N 1
ATOM 883 C CA . GLU A 1 113 ? -14.159 10.447 -5.928 1.00 44.66 113 GLU A CA 1
ATOM 884 C C . GLU A 1 113 ? -15.202 9.349 -5.705 1.00 44.66 113 GLU A C 1
ATOM 886 O O . GLU A 1 113 ? -16.146 9.538 -4.941 1.00 44.66 113 GLU A O 1
ATOM 891 N N . GLU A 1 114 ? -14.993 8.162 -6.275 1.00 49.66 114 GLU A N 1
ATOM 892 C CA . GLU A 1 114 ? -15.947 7.050 -6.170 1.00 49.66 114 GLU A CA 1
ATOM 893 C C . GLU A 1 114 ? -16.134 6.562 -4.730 1.00 49.66 114 GLU A C 1
ATOM 895 O O . GLU A 1 114 ? -17.233 6.178 -4.346 1.00 49.66 114 GLU A O 1
ATOM 900 N N . PHE A 1 115 ? -15.085 6.632 -3.907 1.00 52.53 115 PHE A N 1
ATOM 901 C CA . PHE A 1 115 ? -15.154 6.254 -2.497 1.00 52.53 115 PHE A CA 1
ATOM 902 C C . P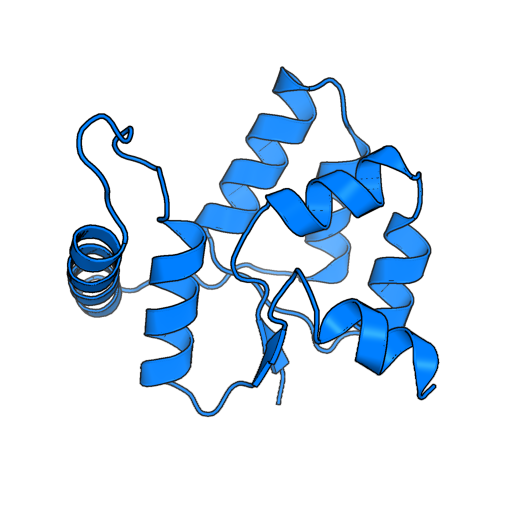HE A 1 115 ? -16.077 7.174 -1.677 1.00 52.53 115 PHE A C 1
ATOM 904 O O . PHE A 1 115 ? -16.875 6.703 -0.869 1.00 52.53 115 PHE A O 1
ATOM 911 N N . VAL A 1 116 ? -15.995 8.490 -1.906 1.00 55.00 116 VAL A N 1
ATOM 912 C CA . VAL A 1 116 ? -16.830 9.483 -1.210 1.00 55.00 116 VAL A CA 1
ATOM 913 C C . VAL A 1 116 ? -18.277 9.393 -1.689 1.00 55.00 116 VAL A C 1
ATOM 915 O O . VAL A 1 116 ? -19.195 9.499 -0.880 1.00 55.00 116 VAL A O 1
ATOM 918 N N . THR A 1 117 ? -18.491 9.162 -2.985 1.00 52.25 117 THR A N 1
ATOM 919 C CA . THR A 1 117 ? -19.829 8.949 -3.552 1.00 52.25 117 THR A CA 1
ATOM 920 C C . THR A 1 117 ? -20.458 7.661 -3.021 1.00 52.25 117 THR A C 1
ATOM 922 O O . THR A 1 117 ? -21.583 7.692 -2.533 1.00 52.25 117 THR A O 1
ATOM 925 N N . TRP A 1 118 ? -19.709 6.557 -2.986 1.00 54.03 118 TRP A N 1
ATOM 926 C CA . TRP A 1 118 ? -20.174 5.290 -2.419 1.00 54.03 118 TRP A CA 1
ATOM 927 C C . TRP A 1 118 ? -20.531 5.398 -0.927 1.00 54.03 118 TRP A C 1
ATOM 929 O O . TRP A 1 118 ? -21.530 4.826 -0.498 1.00 54.03 118 TRP A O 1
ATOM 939 N N . LEU A 1 119 ? -19.760 6.168 -0.147 1.00 52.50 119 LEU A N 1
ATOM 940 C CA . LEU A 1 119 ? -20.071 6.469 1.257 1.00 52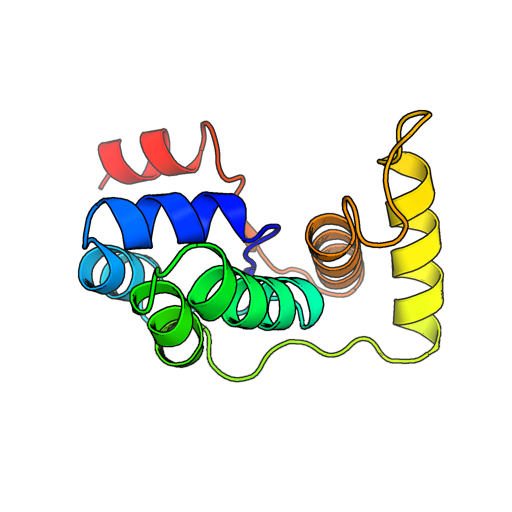.50 119 LEU A CA 1
ATOM 941 C C . LEU A 1 119 ? -21.359 7.283 1.444 1.00 52.50 119 LEU A C 1
ATOM 943 O O . LEU A 1 119 ? -21.939 7.240 2.521 1.00 52.50 119 LEU A O 1
ATOM 947 N N . ARG A 1 120 ? -21.777 8.062 0.441 1.00 52.88 120 ARG A N 1
ATOM 948 C CA . ARG A 1 120 ? -22.981 8.908 0.503 1.00 52.88 120 ARG A CA 1
ATOM 949 C C . ARG A 1 120 ? -24.254 8.184 0.064 1.00 52.88 120 ARG A C 1
ATOM 951 O O . ARG A 1 120 ? -25.341 8.637 0.399 1.00 52.88 120 ARG A O 1
ATOM 958 N N . GLU A 1 121 ? -24.127 7.099 -0.694 1.00 55.34 121 GLU A N 1
ATOM 959 C CA . GLU A 1 121 ? -25.246 6.308 -1.235 1.00 55.34 121 GLU A CA 1
ATOM 960 C C . GLU A 1 121 ? -25.604 5.079 -0.370 1.00 55.34 121 GLU A C 1
ATOM 962 O O . GLU A 1 121 ? -26.444 4.261 -0.755 1.00 55.34 121 GLU A O 1
ATOM 967 N N . ARG A 1 122 ? -24.959 4.926 0.790 1.00 48.75 122 ARG A N 1
ATOM 968 C CA . ARG A 1 122 ? -25.114 3.832 1.762 1.00 48.75 122 ARG A CA 1
ATOM 969 C C . ARG A 1 122 ? -25.471 4.389 3.132 1.00 48.75 122 ARG A C 1
ATOM 971 O O . ARG A 1 122 ? -26.167 3.649 3.861 1.00 48.75 122 ARG A O 1
#

Solvent-accessible surface area (backbone atoms only — not comparable to full-atom values): 6654 Å² total; per-residue (Å²): 130,40,40,37,47,34,53,45,62,62,51,46,54,31,33,75,67,72,34,52,69,58,50,38,61,71,43,62,80,32,34,32,34,21,42,55,23,55,54,48,22,56,47,42,20,60,78,68,70,36,63,54,32,55,53,49,50,75,46,28,48,77,54,49,71,71,51,78,68,49,45,52,50,18,50,57,46,25,61,73,70,58,55,96,88,62,57,95,69,57,57,43,21,43,15,42,35,50,43,51,42,75,77,34,94,52,47,73,57,58,82,76,56,61,53,60,52,54,66,71,78,107

Secondary structure (DSSP, 8-state):
--EEE--HHHHHHHHHTT-HHHHHHHHTT-EEEBHHHHHHHHHHHHHT--GGGGGHHHHH-S-BPPPHHHHHHHHHHHHHH--TT--TTTTHHHHHHHHHHHHS-PEE--TTTHHHHHHH--

Organism: NCBI:txid1750

Radius of gyration: 14.12 Å; Cα contacts (8 Å, |Δi|>4): 167; chains: 1; bounding box: 37×27×32 Å